Protein AF-A0A963LZ43-F1 (afdb_monomer)

pLDDT: mean 90.35, std 14.68, range [38.62, 98.38]

Structure (mmCIF, N/CA/C/O backbone):
data_AF-A0A963LZ43-F1
#
_entry.id   AF-A0A963LZ43-F1
#
loop_
_atom_site.group_PDB
_atom_site.id
_atom_site.type_symbol
_atom_site.label_atom_id
_atom_site.label_alt_id
_atom_site.label_comp_id
_atom_site.label_asym_id
_atom_site.label_entity_id
_atom_site.label_seq_id
_atom_site.pdbx_PDB_ins_code
_atom_site.Cartn_x
_atom_site.Cartn_y
_atom_site.Cartn_z
_atom_site.occupancy
_atom_site.B_iso_or_equiv
_atom_site.auth_seq_id
_atom_site.auth_comp_id
_atom_site.auth_asym_id
_atom_site.auth_atom_id
_atom_site.pdbx_PDB_model_num
ATOM 1 N N . MET A 1 1 ? 32.624 4.651 -44.407 1.00 38.62 1 MET A N 1
ATOM 2 C CA . MET A 1 1 ? 32.402 6.027 -43.920 1.00 38.62 1 MET A CA 1
ATOM 3 C C . MET A 1 1 ? 31.099 6.021 -43.155 1.00 38.62 1 MET A C 1
ATOM 5 O O . MET A 1 1 ? 30.036 5.999 -43.754 1.00 38.62 1 MET A O 1
ATOM 9 N N . THR A 1 2 ? 31.211 5.877 -41.842 1.00 44.34 2 THR A N 1
ATOM 10 C CA . THR A 1 2 ? 30.105 5.856 -40.888 1.00 44.34 2 THR A CA 1
ATOM 11 C C . THR A 1 2 ? 29.675 7.301 -40.676 1.00 44.34 2 THR A C 1
ATOM 13 O O . THR A 1 2 ? 30.404 8.069 -40.054 1.00 44.34 2 THR A O 1
ATOM 16 N N . THR A 1 3 ? 28.544 7.702 -41.250 1.00 47.44 3 THR A N 1
ATOM 17 C CA . THR A 1 3 ? 27.940 8.997 -40.929 1.00 47.44 3 THR A CA 1
ATOM 18 C C . THR A 1 3 ? 27.260 8.843 -39.574 1.00 47.44 3 THR A C 1
ATOM 20 O O . THR A 1 3 ? 26.243 8.167 -39.456 1.00 47.44 3 THR A O 1
ATOM 23 N N . SER A 1 4 ? 27.889 9.394 -38.541 1.00 50.50 4 SER A N 1
ATOM 24 C CA . SER A 1 4 ? 27.309 9.578 -37.214 1.00 50.50 4 SER A CA 1
ATOM 25 C C . SER A 1 4 ? 26.142 10.561 -37.305 1.00 50.50 4 SER A C 1
ATOM 27 O O . SER A 1 4 ? 26.337 11.697 -37.740 1.00 50.50 4 SER A O 1
ATOM 29 N N . ASP A 1 5 ? 24.956 10.114 -36.907 1.00 60.12 5 ASP A N 1
ATOM 30 C CA . ASP A 1 5 ? 23.746 10.928 -36.802 1.00 60.12 5 ASP A CA 1
ATOM 31 C C . ASP A 1 5 ? 23.873 11.883 -35.592 1.00 60.12 5 ASP A C 1
ATOM 33 O O . ASP A 1 5 ? 24.116 11.408 -34.473 1.00 60.12 5 ASP A O 1
ATOM 37 N N . PRO A 1 6 ? 23.818 13.217 -35.768 1.00 56.69 6 PRO A N 1
ATOM 38 C CA . PRO A 1 6 ? 24.031 14.153 -34.675 1.00 56.69 6 PRO A CA 1
ATOM 39 C C . PRO A 1 6 ? 22.791 14.232 -33.773 1.00 56.69 6 PRO A C 1
ATOM 41 O O . PRO A 1 6 ? 21.815 14.902 -34.085 1.00 56.69 6 PRO A O 1
ATOM 44 N N . ALA A 1 7 ? 22.897 13.576 -32.616 1.00 61.81 7 ALA A N 1
ATOM 45 C CA . ALA A 1 7 ? 22.236 13.917 -31.356 1.00 61.81 7 ALA A CA 1
ATOM 46 C C . ALA A 1 7 ? 20.731 14.236 -31.445 1.00 61.81 7 ALA A C 1
ATOM 48 O O . ALA A 1 7 ? 20.306 15.380 -31.271 1.00 61.81 7 ALA A O 1
ATOM 49 N N . ALA A 1 8 ? 19.915 13.190 -31.599 1.00 64.75 8 ALA A N 1
ATOM 50 C CA . ALA A 1 8 ? 18.536 13.231 -31.134 1.00 64.75 8 ALA A CA 1
ATOM 51 C C . ALA A 1 8 ? 18.549 13.571 -29.635 1.00 64.75 8 ALA A C 1
ATOM 53 O O . ALA A 1 8 ? 19.039 12.791 -28.817 1.00 64.75 8 ALA A O 1
ATOM 54 N N . THR A 1 9 ? 18.077 14.766 -29.281 1.00 67.12 9 THR A N 1
ATOM 55 C CA . THR A 1 9 ? 17.840 15.145 -27.888 1.00 67.12 9 THR A CA 1
ATOM 56 C C . THR A 1 9 ? 16.970 14.061 -27.252 1.00 67.12 9 THR A C 1
ATOM 58 O O . THR A 1 9 ? 15.941 13.718 -27.845 1.00 67.12 9 THR A O 1
ATOM 61 N N . PRO A 1 10 ? 17.365 13.479 -26.104 1.00 67.06 10 PRO A N 1
ATOM 62 C CA . PRO A 1 10 ? 16.512 12.506 -25.448 1.00 67.06 10 PRO A CA 1
ATOM 63 C C . PRO A 1 10 ? 15.147 13.163 -25.192 1.00 67.06 10 PRO A C 1
ATOM 65 O O . PRO A 1 10 ? 15.095 14.334 -24.810 1.00 67.06 10 PRO A O 1
ATOM 68 N N . PRO A 1 11 ? 14.032 12.456 -25.439 1.00 76.06 11 PRO A N 1
ATOM 69 C CA . PRO A 1 11 ? 12.684 13.025 -25.345 1.00 76.06 11 PRO A CA 1
ATOM 70 C C . PRO A 1 11 ? 12.309 13.490 -23.929 1.00 76.06 11 PRO A C 1
ATOM 72 O O . PRO A 1 11 ? 11.262 14.108 -23.747 1.00 76.06 11 PRO A O 1
ATOM 75 N N . PHE A 1 12 ? 13.154 13.202 -22.939 1.00 84.69 12 PHE A N 1
ATOM 76 C CA . PHE A 1 12 ? 12.965 13.538 -21.540 1.00 84.69 12 PHE A CA 1
ATOM 77 C C . PHE A 1 12 ? 14.214 14.242 -21.009 1.00 84.69 12 PHE A C 1
ATOM 79 O O . PHE A 1 12 ? 15.341 13.889 -21.353 1.00 84.69 12 PHE A O 1
ATOM 86 N N . ASP A 1 13 ? 14.001 15.232 -20.151 1.00 90.56 13 ASP A N 1
ATOM 87 C CA . ASP A 1 13 ? 15.046 15.971 -19.437 1.00 90.56 13 ASP A CA 1
ATOM 88 C C . ASP A 1 13 ? 15.556 15.227 -18.187 1.00 90.56 13 ASP A C 1
ATOM 90 O O . ASP A 1 13 ? 16.473 15.698 -17.514 1.00 90.56 13 ASP A O 1
ATOM 94 N N . THR A 1 14 ? 14.971 14.061 -17.887 1.00 89.31 14 THR A N 1
ATOM 95 C CA . THR A 1 14 ? 15.261 13.235 -16.713 1.00 89.31 14 THR A CA 1
ATOM 96 C C . THR A 1 14 ? 15.183 11.749 -17.054 1.00 89.31 14 THR A C 1
ATOM 98 O O . THR A 1 14 ? 14.288 11.307 -17.774 1.00 89.31 14 THR A O 1
ATOM 101 N N . GLU A 1 15 ? 16.078 10.964 -16.455 1.00 92.25 15 GLU A N 1
ATOM 102 C CA . GLU A 1 15 ? 16.068 9.502 -16.506 1.00 92.25 15 GLU A CA 1
ATOM 103 C C . GLU A 1 15 ? 16.030 8.915 -15.090 1.00 92.25 15 GLU A C 1
ATOM 105 O O . GLU A 1 15 ? 16.574 9.483 -14.140 1.00 92.25 15 GLU A O 1
ATOM 110 N N . GLY A 1 16 ? 15.386 7.757 -14.942 1.00 92.25 16 GLY A N 1
ATOM 111 C CA . GLY A 1 16 ? 15.286 7.061 -13.665 1.00 92.25 16 GLY A CA 1
ATOM 112 C C . GLY A 1 16 ? 14.816 5.620 -13.819 1.00 92.25 16 GLY A C 1
ATOM 113 O O . GLY A 1 16 ? 14.269 5.223 -14.845 1.00 92.25 16 GLY A O 1
ATOM 114 N N . THR A 1 17 ? 15.034 4.819 -12.780 1.00 95.94 17 THR A N 1
ATOM 115 C CA . THR A 1 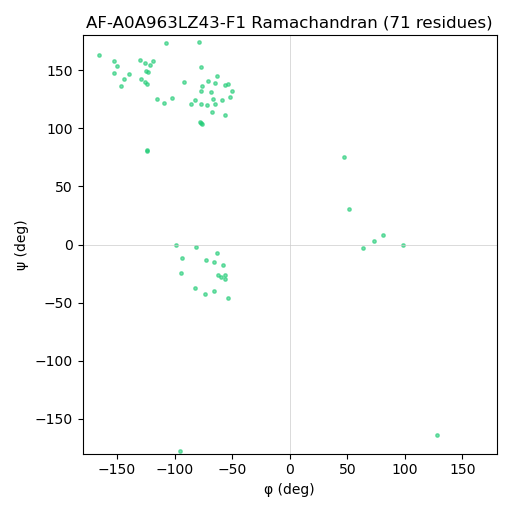17 ? 14.540 3.440 -12.683 1.00 95.94 17 THR A CA 1
ATOM 116 C C . THR A 1 17 ? 13.746 3.289 -11.395 1.00 95.94 17 THR A C 1
ATOM 118 O O . THR A 1 17 ? 14.135 3.816 -10.352 1.00 95.94 17 THR A O 1
ATOM 121 N N . ILE A 1 18 ? 12.627 2.566 -11.457 1.00 96.31 18 ILE A N 1
ATOM 122 C CA . ILE A 1 18 ? 11.834 2.246 -10.270 1.00 96.31 18 ILE A CA 1
ATOM 123 C C . ILE A 1 18 ? 12.653 1.292 -9.399 1.00 96.31 18 ILE A C 1
ATOM 125 O O . ILE A 1 18 ? 12.919 0.161 -9.791 1.00 96.31 18 ILE A O 1
ATOM 129 N N . ALA A 1 19 ? 13.058 1.756 -8.216 1.00 98.06 19 ALA A N 1
ATOM 130 C CA . ALA A 1 19 ? 13.829 0.935 -7.288 1.00 98.06 19 ALA A CA 1
ATOM 131 C C . ALA A 1 19 ? 12.964 -0.140 -6.615 1.00 98.06 19 ALA A C 1
ATOM 133 O O . ALA A 1 19 ? 13.408 -1.271 -6.444 1.00 98.06 19 ALA A O 1
ATOM 134 N N . ARG A 1 20 ? 11.747 0.228 -6.193 1.00 98.25 20 ARG A N 1
ATOM 135 C CA . ARG A 1 20 ? 10.775 -0.648 -5.525 1.00 98.25 20 ARG A CA 1
ATOM 136 C C . ARG A 1 20 ? 9.366 -0.142 -5.807 1.00 98.25 20 ARG A C 1
ATOM 138 O O . ARG A 1 20 ? 9.163 1.069 -5.903 1.00 98.25 20 ARG A O 1
ATOM 145 N N . LEU A 1 21 ? 8.408 -1.056 -5.890 1.00 98.19 21 LEU A N 1
ATOM 146 C CA . LEU A 1 21 ? 7.002 -0.757 -6.135 1.00 98.19 21 LEU A CA 1
ATOM 147 C C . LEU A 1 21 ? 6.159 -1.349 -5.009 1.00 98.19 21 LEU A C 1
ATOM 149 O O . LEU A 1 21 ? 6.421 -2.463 -4.565 1.00 98.19 21 LEU A O 1
ATOM 153 N N . PHE A 1 22 ? 5.163 -0.606 -4.536 1.00 98.19 22 PHE A N 1
ATOM 154 C CA . PHE A 1 22 ? 4.296 -1.049 -3.449 1.00 98.19 22 PHE A CA 1
ATOM 155 C C . PHE A 1 22 ? 2.849 -0.663 -3.705 1.00 98.19 22 PHE A C 1
ATOM 157 O O . PHE A 1 22 ? 2.584 0.428 -4.209 1.00 98.19 22 PHE A O 1
ATOM 164 N N . ILE A 1 23 ? 1.939 -1.515 -3.245 1.00 98.38 23 ILE A N 1
ATOM 165 C CA . ILE A 1 23 ? 0.528 -1.177 -3.040 1.00 98.38 23 ILE A CA 1
ATOM 166 C C . ILE A 1 23 ? 0.156 -1.342 -1.567 1.00 98.38 23 ILE A C 1
ATOM 168 O O . ILE A 1 23 ? 0.795 -2.090 -0.828 1.00 98.38 23 ILE A O 1
ATOM 172 N N . TYR A 1 24 ? -0.901 -0.666 -1.139 1.00 98.19 24 TYR A N 1
ATOM 173 C CA . TYR A 1 24 ? -1.482 -0.746 0.198 1.00 98.19 24 TYR A CA 1
ATOM 174 C C . TYR A 1 24 ? -2.954 -1.129 0.064 1.00 98.19 24 TYR A C 1
ATOM 176 O O . TYR A 1 24 ? -3.811 -0.244 0.115 1.00 98.19 24 TYR A O 1
ATOM 184 N N . PRO A 1 25 ? -3.274 -2.426 -0.112 1.00 97.75 25 PRO A N 1
ATOM 185 C CA . PRO A 1 25 ? -4.629 -2.853 -0.456 1.00 97.75 25 PRO A CA 1
ATOM 186 C C . PRO A 1 25 ? -5.684 -2.317 0.515 1.00 97.75 25 PRO A C 1
ATOM 188 O O . PRO A 1 25 ? -6.695 -1.738 0.118 1.00 97.75 25 PRO A O 1
ATOM 191 N N . VAL A 1 26 ? -5.400 -2.430 1.813 1.00 98.00 26 VAL A N 1
ATOM 192 C CA . VAL A 1 26 ? -6.241 -1.886 2.880 1.00 98.00 26 VAL A CA 1
ATOM 193 C C . VAL A 1 26 ? -5.625 -0.589 3.404 1.00 98.00 26 VAL A C 1
ATOM 195 O O . VAL A 1 26 ? -4.468 -0.571 3.838 1.00 98.00 26 VAL A O 1
ATOM 198 N N . LYS A 1 27 ? -6.404 0.500 3.427 1.00 97.31 27 LYS A N 1
ATOM 199 C CA . LYS A 1 27 ? -5.993 1.787 4.005 1.00 97.31 27 LYS A CA 1
ATOM 200 C C . LYS A 1 27 ? -5.438 1.568 5.412 1.00 97.31 27 LYS A C 1
ATOM 202 O O . LYS A 1 27 ? -6.096 0.963 6.252 1.00 97.31 27 LYS A O 1
ATOM 207 N N . SER A 1 28 ? -4.274 2.160 5.681 1.00 97.62 28 SER A N 1
ATOM 208 C CA . SER A 1 28 ? -3.608 2.150 6.993 1.00 97.62 28 SER A CA 1
ATOM 209 C C . SER A 1 28 ? -2.966 0.814 7.419 1.00 97.62 28 SER A C 1
ATOM 211 O O . SER A 1 28 ? -2.402 0.766 8.512 1.00 97.62 28 SER A O 1
ATOM 213 N N . CYS A 1 29 ? -2.987 -0.225 6.575 1.00 98.19 29 CYS A N 1
ATOM 214 C CA . CYS A 1 29 ? -2.309 -1.507 6.821 1.00 98.19 29 CYS A CA 1
ATOM 215 C C . CYS A 1 29 ? -0.913 -1.579 6.168 1.00 98.19 29 CYS A C 1
ATOM 217 O O . CYS A 1 29 ? -0.440 -0.600 5.584 1.00 98.19 29 CYS A O 1
ATOM 219 N N . ALA A 1 30 ? -0.231 -2.724 6.292 1.00 98.12 30 ALA A N 1
ATOM 220 C CA . ALA A 1 30 ? 1.081 -2.935 5.683 1.00 98.12 30 ALA A CA 1
ATOM 221 C C . ALA A 1 30 ? 1.021 -2.876 4.147 1.00 98.12 30 ALA A C 1
ATOM 223 O O . ALA A 1 30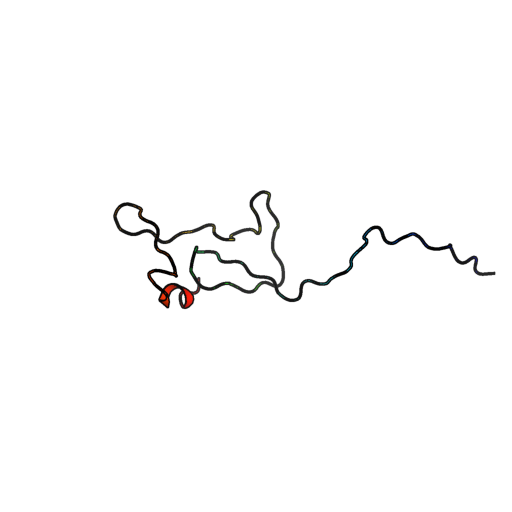 ? 0.054 -3.330 3.534 1.00 98.12 30 ALA A O 1
ATOM 224 N N . GLY A 1 31 ? 2.086 -2.353 3.536 1.00 97.50 31 GLY A N 1
ATOM 225 C CA . GLY A 1 31 ? 2.262 -2.390 2.087 1.00 97.50 31 GLY A CA 1
ATOM 226 C C . GLY A 1 31 ? 2.704 -3.769 1.593 1.00 97.50 31 GLY A C 1
ATOM 227 O O . GLY A 1 31 ? 3.377 -4.514 2.311 1.00 97.50 31 GLY A O 1
ATOM 228 N N . VAL A 1 32 ? 2.354 -4.075 0.349 1.00 97.50 32 VAL A N 1
ATOM 229 C CA . VAL A 1 32 ? 2.774 -5.259 -0.403 1.00 97.50 32 VAL A CA 1
ATOM 230 C C . VAL A 1 32 ? 3.740 -4.805 -1.48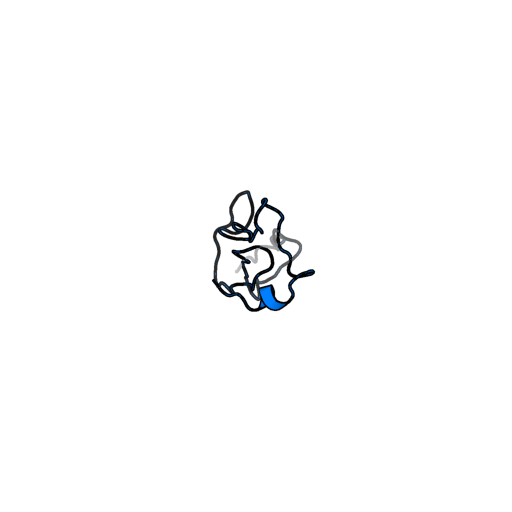8 1.00 97.50 32 VAL A C 1
ATOM 232 O O . VAL A 1 32 ? 3.398 -3.944 -2.296 1.00 97.50 32 VAL A O 1
ATOM 235 N N . GLU A 1 33 ? 4.954 -5.351 -1.475 1.00 98.06 33 GLU A N 1
ATOM 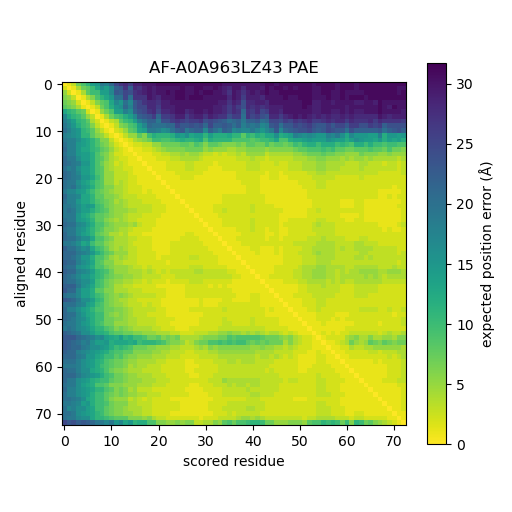236 C CA . GLU A 1 33 ? 5.959 -5.080 -2.504 1.00 98.06 33 GLU A CA 1
ATOM 237 C C . GLU A 1 33 ? 5.637 -5.852 -3.784 1.00 98.06 33 GLU A C 1
ATOM 239 O O . GLU A 1 33 ? 5.296 -7.033 -3.725 1.00 98.06 33 GLU A O 1
ATOM 244 N N . LEU A 1 34 ? 5.770 -5.189 -4.930 1.00 97.56 34 LEU A N 1
ATOM 245 C CA . LEU A 1 34 ? 5.489 -5.733 -6.252 1.00 97.56 34 LEU A CA 1
ATOM 246 C C . LEU A 1 34 ? 6.694 -5.567 -7.180 1.00 97.56 34 LEU A C 1
ATOM 248 O O . LEU A 1 34 ? 7.516 -4.666 -7.012 1.00 97.56 34 LEU A O 1
ATOM 252 N N . THR A 1 35 ? 6.764 -6.413 -8.204 1.00 97.94 35 THR A N 1
ATOM 253 C CA . THR A 1 35 ? 7.705 -6.264 -9.326 1.00 97.94 35 THR A CA 1
ATOM 254 C C . THR A 1 35 ? 7.082 -5.524 -10.508 1.00 97.94 35 THR A C 1
ATOM 256 O O . THR A 1 35 ? 7.795 -4.913 -11.295 1.00 97.94 35 THR A O 1
ATOM 259 N N . GLU A 1 36 ? 5.755 -5.560 -10.619 1.00 97.62 36 GLU A N 1
ATOM 260 C CA . GLU A 1 36 ? 4.958 -4.907 -11.656 1.00 97.62 36 GLU A CA 1
ATOM 261 C C . GLU A 1 36 ? 3.556 -4.591 -11.117 1.00 97.62 36 GLU A C 1
ATOM 263 O O . GLU A 1 36 ? 3.110 -5.202 -10.146 1.00 97.62 36 GLU A O 1
ATOM 268 N N . ALA A 1 37 ? 2.864 -3.629 -11.727 1.00 97.62 37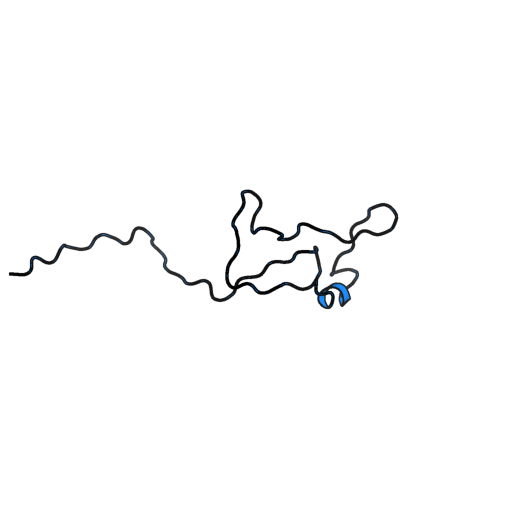 ALA A N 1
ATOM 269 C CA . ALA A 1 37 ? 1.479 -3.305 -11.399 1.00 97.62 37 ALA A CA 1
ATOM 270 C C . ALA A 1 37 ? 0.745 -2.759 -12.626 1.00 97.62 37 ALA A C 1
ATOM 272 O O . ALA A 1 37 ? 1.351 -2.151 -13.511 1.00 97.62 37 ALA A O 1
ATOM 273 N N . ILE A 1 38 ? -0.575 -2.935 -12.643 1.00 98.19 38 ILE A N 1
ATOM 274 C CA . ILE A 1 38 ? -1.445 -2.322 -13.644 1.00 98.19 38 ILE A CA 1
ATOM 275 C C . ILE A 1 38 ? -1.728 -0.884 -13.208 1.00 98.19 38 ILE A C 1
ATOM 277 O O . ILE A 1 38 ? -2.221 -0.655 -12.105 1.00 98.19 38 ILE A O 1
ATOM 281 N N . LEU A 1 39 ? -1.425 0.086 -14.072 1.00 98.00 39 LEU A N 1
ATOM 282 C CA . LEU A 1 39 ? -1.822 1.474 -13.861 1.00 98.00 39 LEU A CA 1
ATOM 283 C C . LEU A 1 39 ? -3.236 1.688 -14.408 1.00 98.00 39 LEU A C 1
ATOM 285 O O . LEU A 1 39 ? -3.491 1.487 -15.595 1.00 98.00 39 LEU A O 1
ATOM 289 N N . THR A 1 40 ? -4.138 2.114 -13.535 1.00 97.31 40 THR A N 1
ATOM 290 C CA . THR A 1 40 ? -5.523 2.474 -13.850 1.00 97.31 40 THR A CA 1
ATOM 291 C C . THR A 1 40 ? -5.707 3.993 -13.781 1.00 97.31 40 THR A C 1
ATOM 293 O O . THR A 1 40 ? -4.818 4.714 -13.323 1.00 97.31 40 THR A O 1
ATOM 296 N N . GLU A 1 41 ? -6.879 4.492 -14.179 1.00 97.06 41 GLU A N 1
ATOM 297 C CA . GLU A 1 41 ? -7.222 5.919 -14.059 1.00 97.06 41 GLU A CA 1
ATOM 298 C C . GLU A 1 41 ? -7.180 6.429 -12.607 1.00 97.06 41 GLU A C 1
ATOM 300 O O . GLU A 1 41 ? -6.910 7.605 -12.370 1.00 97.06 41 GLU A O 1
ATOM 305 N N . THR A 1 42 ? -7.417 5.550 -11.627 1.00 94.94 42 THR A N 1
ATOM 306 C CA . THR A 1 42 ? -7.463 5.894 -10.197 1.00 94.94 42 THR A CA 1
ATOM 307 C C . THR A 1 42 ? -6.172 5.581 -9.438 1.00 94.94 42 THR A C 1
ATOM 309 O O . THR A 1 42 ? -6.099 5.843 -8.239 1.00 94.94 42 THR A O 1
ATOM 312 N N . GLY A 1 43 ? -5.151 5.039 -10.107 1.00 96.44 43 GLY A N 1
ATOM 313 C CA . GLY A 1 43 ? -3.886 4.630 -9.490 1.00 96.44 43 GLY A CA 1
ATOM 314 C C . GLY A 1 43 ? -3.503 3.191 -9.821 1.00 96.44 43 GLY A C 1
ATOM 315 O O . GLY A 1 43 ? -4.018 2.601 -10.770 1.00 96.44 43 GLY A O 1
ATOM 316 N N . LEU A 1 44 ? -2.570 2.625 -9.058 1.00 98.19 44 LEU A N 1
ATOM 317 C CA . LEU A 1 44 ? -2.205 1.218 -9.217 1.00 98.19 44 LEU A CA 1
ATOM 318 C C . LEU A 1 44 ? -3.394 0.330 -8.851 1.00 98.19 44 LEU A C 1
ATOM 320 O O . LEU A 1 44 ? -4.094 0.608 -7.875 1.00 98.19 44 LEU A O 1
ATOM 324 N N . ASP A 1 45 ? -3.610 -0.729 -9.625 1.00 97.62 45 ASP A N 1
ATOM 325 C CA . ASP A 1 45 ? -4.662 -1.696 -9.338 1.00 97.62 45 ASP A CA 1
ATOM 326 C C . ASP A 1 45 ? -4.536 -2.225 -7.901 1.00 97.62 45 ASP A C 1
ATOM 328 O O . ASP A 1 45 ? -3.436 -2.468 -7.394 1.00 97.62 45 ASP A O 1
ATOM 332 N N . LEU A 1 46 ? -5.685 -2.350 -7.239 1.00 96.12 46 LEU A N 1
ATOM 333 C CA . LEU A 1 46 ? -5.848 -2.730 -5.834 1.00 96.12 46 LEU A CA 1
ATOM 334 C C . LEU A 1 46 ? -5.259 -1.771 -4.784 1.00 96.12 46 LEU A C 1
ATOM 336 O O . LEU A 1 46 ? -5.471 -2.008 -3.593 1.00 96.12 46 LEU A O 1
ATOM 340 N N . ASP A 1 47 ? -4.576 -0.679 -5.144 1.00 98.00 47 ASP A N 1
ATOM 341 C CA . ASP A 1 47 ? -4.059 0.263 -4.144 1.00 98.00 47 ASP A CA 1
ATOM 342 C C . ASP A 1 47 ? -5.208 0.985 -3.423 1.00 98.00 47 ASP A C 1
ATOM 344 O O . ASP A 1 47 ? -6.093 1.576 -4.043 1.00 98.00 47 ASP A O 1
ATOM 348 N N . ARG A 1 48 ? -5.218 0.909 -2.087 1.00 96.62 48 ARG A N 1
ATOM 349 C CA . ARG A 1 48 ? -6.225 1.510 -1.190 1.00 96.62 48 ARG A CA 1
ATOM 350 C C . ARG A 1 48 ? -7.679 1.187 -1.544 1.00 96.62 48 ARG A C 1
ATOM 352 O O . ARG A 1 48 ? -8.576 1.974 -1.243 1.00 96.62 48 ARG A O 1
ATOM 359 N N . SER A 1 49 ? -7.926 0.020 -2.129 1.00 96.56 49 SER A N 1
ATOM 360 C CA . SER A 1 49 ? -9.270 -0.412 -2.533 1.00 96.56 49 SER A CA 1
ATOM 361 C C . SER A 1 49 ? -10.173 -0.804 -1.356 1.00 96.56 49 SER A C 1
ATOM 363 O O . SER A 1 49 ? -11.388 -0.901 -1.516 1.00 96.56 49 SER A O 1
ATOM 365 N N . TRP A 1 50 ? -9.607 -0.986 -0.158 1.00 96.69 50 TRP A N 1
ATOM 366 C CA . TRP A 1 50 ? -10.354 -1.331 1.053 1.00 96.69 50 TRP A CA 1
ATOM 367 C C . TRP A 1 50 ? -10.023 -0.427 2.237 1.00 96.69 50 TRP A C 1
ATOM 369 O O . TRP A 1 50 ? -8.956 0.181 2.329 1.00 96.69 50 TRP A O 1
ATOM 379 N N . MET A 1 51 ? -10.934 -0.389 3.205 1.00 96.75 51 MET A N 1
ATOM 380 C CA . MET A 1 51 ? -10.765 0.336 4.458 1.00 96.75 51 MET A CA 1
ATOM 381 C C . MET A 1 51 ? -11.462 -0.409 5.593 1.00 96.75 51 MET A C 1
ATOM 383 O O . MET A 1 51 ? -12.592 -0.863 5.439 1.00 96.75 51 MET A O 1
ATOM 387 N N . VAL A 1 52 ? -10.791 -0.497 6.741 1.00 96.44 52 VAL A N 1
ATOM 388 C CA . VAL A 1 52 ? -11.409 -0.989 7.976 1.00 96.44 52 VAL A CA 1
ATOM 389 C C . VAL A 1 52 ? -12.278 0.116 8.569 1.00 96.44 52 VAL A C 1
ATOM 391 O O . VAL A 1 52 ? -11.827 1.258 8.711 1.00 96.44 52 VAL A O 1
ATOM 394 N N . VAL A 1 53 ? -13.507 -0.242 8.928 1.00 96.75 53 VAL A N 1
ATOM 395 C CA . VAL A 1 53 ? -14.455 0.631 9.620 1.00 96.75 53 VAL A CA 1
ATOM 396 C C . VAL A 1 53 ? -14.930 -0.027 10.909 1.00 96.75 53 VAL A C 1
ATOM 398 O O . VAL A 1 53 ? -14.990 -1.254 10.998 1.00 96.75 53 VAL A O 1
ATOM 401 N N . GLU A 1 54 ? -15.247 0.793 11.902 1.00 94.56 54 GLU A N 1
ATOM 402 C CA . GLU A 1 54 ? -15.942 0.351 13.110 1.00 94.56 54 GLU A CA 1
ATOM 403 C C . GLU A 1 54 ? -17.447 0.196 12.856 1.00 94.56 54 GLU A C 1
ATOM 405 O O . GLU A 1 54 ? -17.969 0.557 11.792 1.00 94.56 54 GLU A O 1
ATOM 410 N N . ASP A 1 55 ? -18.154 -0.315 13.864 1.00 91.25 55 ASP A N 1
ATOM 411 C CA . ASP A 1 55 ? -19.612 -0.290 13.874 1.00 91.25 55 ASP A CA 1
ATOM 412 C C . ASP A 1 55 ? -20.100 1.170 13.796 1.00 91.25 55 ASP A C 1
ATOM 414 O O . ASP A 1 55 ? -19.660 2.031 14.557 1.00 91.25 55 ASP A O 1
ATOM 418 N N . GLY A 1 56 ? -20.938 1.475 12.803 1.00 92.94 56 GLY A N 1
ATOM 419 C CA . GLY A 1 56 ? -21.331 2.848 12.450 1.00 92.94 56 GLY A CA 1
ATOM 420 C C . GLY A 1 56 ? -20.564 3.483 11.279 1.00 92.94 56 GLY A C 1
ATOM 421 O O . GLY A 1 56 ? -20.868 4.613 10.902 1.00 92.94 56 GLY A O 1
ATOM 422 N N . GLY A 1 57 ? -19.610 2.776 10.662 1.00 93.44 57 GLY A N 1
ATOM 423 C CA . GLY A 1 57 ? -18.963 3.206 9.412 1.00 93.44 57 GLY A CA 1
ATOM 424 C C . GLY A 1 57 ? -17.838 4.231 9.583 1.00 93.44 57 GLY A C 1
ATOM 425 O O . GLY A 1 57 ? -17.317 4.744 8.590 1.00 93.44 57 GLY A O 1
ATOM 426 N N . MET A 1 58 ? -17.436 4.518 10.824 1.00 95.56 58 MET A N 1
ATOM 427 C CA . MET A 1 58 ? -16.283 5.370 11.113 1.00 95.56 58 MET A CA 1
ATOM 428 C C . MET A 1 58 ? -14.994 4.670 10.688 1.00 95.56 58 MET A C 1
ATOM 430 O O . MET A 1 58 ? -14.772 3.502 11.003 1.00 95.56 58 MET A O 1
ATOM 434 N N . PHE A 1 59 ? -14.138 5.378 9.953 1.00 96.06 59 PHE A N 1
ATOM 435 C CA . PHE A 1 59 ? -12.883 4.815 9.473 1.00 96.06 59 PHE A CA 1
ATOM 436 C C . PHE A 1 59 ? -11.889 4.615 10.617 1.00 96.06 59 PHE A C 1
ATOM 438 O O . PHE A 1 59 ? -11.723 5.486 11.465 1.00 96.06 59 PHE A O 1
ATOM 445 N N . VAL A 1 60 ? -11.152 3.507 10.574 1.00 96.81 60 VAL A N 1
ATOM 446 C CA . VAL A 1 60 ? -10.013 3.282 11.469 1.00 96.81 60 VAL A CA 1
ATOM 447 C C . VAL A 1 60 ? -8.736 3.783 10.793 1.00 96.81 60 VAL A C 1
ATOM 449 O O . VAL A 1 60 ? -8.536 3.635 9.574 1.00 96.81 60 VAL A O 1
ATOM 452 N N . THR A 1 61 ? -7.847 4.419 11.555 1.00 97.12 61 THR A N 1
ATOM 453 C CA . THR A 1 61 ? -6.543 4.870 11.055 1.00 97.12 61 THR A CA 1
ATOM 454 C C . THR A 1 61 ? -5.372 4.268 11.820 1.00 97.12 61 THR A C 1
ATOM 456 O O . THR A 1 61 ? -5.454 3.979 13.009 1.00 97.12 61 THR A O 1
ATOM 459 N N . GLN A 1 62 ? -4.217 4.187 11.154 1.00 97.62 62 GLN A N 1
ATOM 460 C CA . GLN A 1 62 ? -2.954 3.809 11.796 1.00 97.62 62 GLN A CA 1
ATOM 461 C C . GLN A 1 62 ? -2.527 4.813 12.882 1.00 97.62 62 GLN A C 1
ATOM 463 O O . GLN A 1 62 ? -1.804 4.449 13.802 1.00 97.62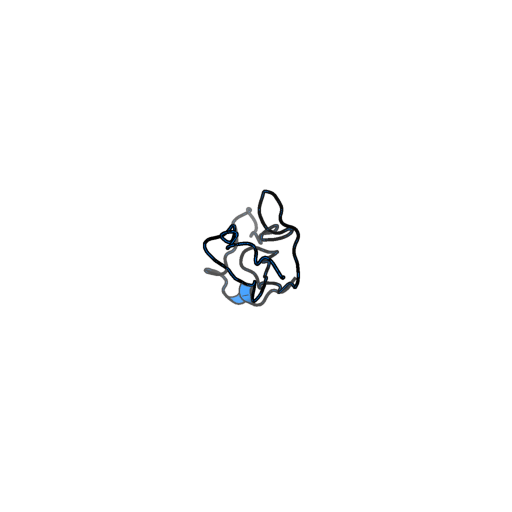 62 GLN A O 1
ATOM 468 N N . ARG A 1 63 ? -2.958 6.081 12.787 1.00 97.44 63 ARG A N 1
ATOM 469 C CA . ARG A 1 63 ? -2.650 7.102 13.799 1.00 97.44 63 ARG A CA 1
ATOM 470 C C . ARG A 1 63 ? -3.316 6.768 15.134 1.00 97.44 63 ARG A C 1
ATOM 472 O O . ARG A 1 63 ? -2.693 6.952 16.172 1.00 97.44 63 ARG A O 1
ATOM 479 N N . GLU A 1 64 ? -4.551 6.275 15.092 1.00 96.19 64 GLU A N 1
ATOM 480 C CA . GLU A 1 64 ? -5.298 5.833 16.278 1.00 96.19 64 GLU A CA 1
ATOM 481 C C . GLU A 1 64 ? -4.906 4.412 16.693 1.00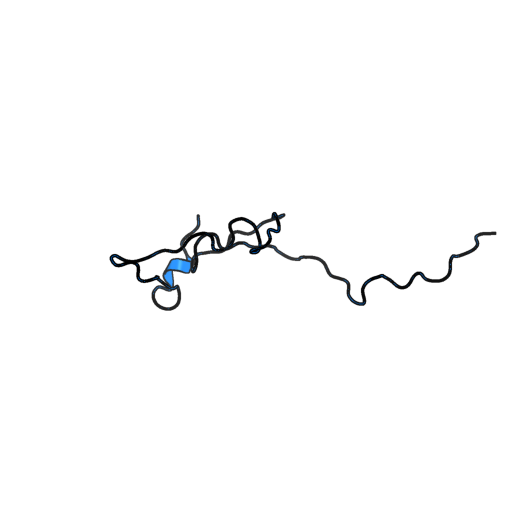 96.19 64 GLU A C 1
ATOM 483 O O . GLU A 1 64 ? -4.789 4.124 17.881 1.00 96.19 64 GLU A O 1
ATOM 488 N N . GLN A 1 65 ? -4.663 3.531 15.717 1.00 97.06 65 GLN A N 1
ATOM 489 C CA . GLN A 1 65 ? -4.323 2.123 15.916 1.00 97.06 65 GLN A CA 1
ATOM 490 C C . GLN A 1 65 ? -2.995 1.774 15.217 1.00 97.06 65 GLN A C 1
ATOM 492 O O . GLN A 1 65 ? -2.994 1.164 14.143 1.00 97.06 65 GLN A O 1
ATOM 497 N N . PRO A 1 66 ? -1.826 2.084 15.816 1.00 98.12 66 PRO A N 1
ATOM 498 C CA . PRO A 1 66 ? -0.520 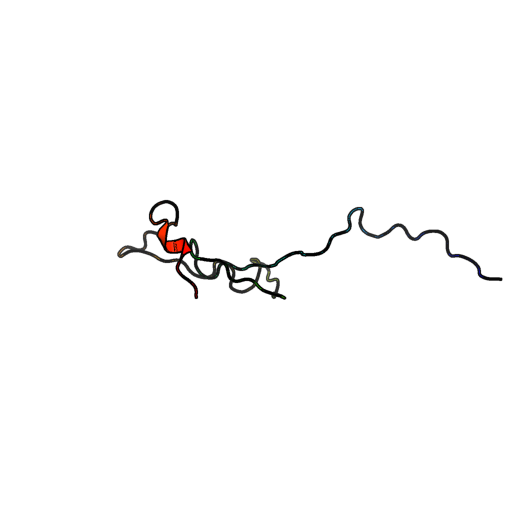1.856 15.181 1.00 98.12 66 PRO A CA 1
ATOM 499 C C . PRO A 1 66 ? -0.268 0.405 14.758 1.00 98.12 66 PRO A C 1
ATOM 501 O O . PRO A 1 66 ? 0.461 0.143 13.801 1.00 98.12 66 PRO A O 1
ATOM 504 N N . ARG A 1 67 ? -0.914 -0.551 15.438 1.00 97.81 67 ARG A N 1
ATOM 505 C CA . ARG A 1 67 ? -0.815 -1.988 15.151 1.00 97.81 67 ARG A CA 1
ATOM 506 C C . ARG A 1 67 ? -1.395 -2.390 13.794 1.00 97.81 67 ARG A C 1
ATOM 508 O O . ARG A 1 67 ? -1.055 -3.472 13.326 1.00 97.81 67 ARG A O 1
ATOM 515 N N . MET A 1 68 ? -2.190 -1.539 13.137 1.00 97.94 68 MET A N 1
ATOM 516 C CA . MET A 1 68 ? -2.652 -1.791 11.764 1.00 97.94 68 MET A CA 1
ATOM 517 C C . MET A 1 68 ? -1.485 -2.014 10.792 1.00 97.94 68 MET A C 1
ATOM 519 O O . MET A 1 68 ? -1.601 -2.821 9.877 1.00 97.94 68 MET A O 1
ATOM 523 N N . ALA A 1 69 ? -0.322 -1.404 11.053 1.00 97.56 69 ALA A N 1
ATOM 524 C CA . ALA A 1 69 ? 0.907 -1.595 10.278 1.00 97.56 69 ALA A CA 1
ATOM 525 C C . ALA A 1 69 ? 1.393 -3.055 10.201 1.00 97.56 69 ALA A C 1
ATOM 527 O O . ALA A 1 69 ? 2.244 -3.380 9.378 1.00 97.56 69 ALA A O 1
ATOM 528 N N . LEU A 1 70 ? 0.912 -3.918 11.100 1.00 97.75 70 LEU A N 1
ATOM 529 C CA . LEU A 1 70 ? 1.288 -5.329 11.179 1.00 97.75 70 LEU A CA 1
ATOM 530 C C . LEU A 1 70 ? 0.330 -6.238 10.399 1.00 97.75 70 LEU A C 1
ATOM 532 O O . LEU A 1 70 ? 0.632 -7.414 10.211 1.00 97.75 70 LEU A O 1
ATOM 536 N N . ILE A 1 71 ? -0.816 -5.712 9.962 1.00 97.56 71 ILE A N 1
ATOM 537 C CA . ILE A 1 71 ? -1.813 -6.459 9.196 1.00 97.56 71 ILE A CA 1
ATOM 538 C C . ILE A 1 71 ? -1.309 -6.586 7.761 1.00 97.56 71 ILE A C 1
ATOM 540 O O . ILE A 1 71 ? -1.073 -5.575 7.097 1.00 97.56 71 ILE A O 1
ATOM 544 N N . ARG A 1 72 ? -1.155 -7.829 7.299 1.00 94.00 72 ARG A N 1
ATOM 545 C CA . ARG A 1 72 ? -0.742 -8.175 5.937 1.00 94.00 72 ARG A CA 1
ATOM 546 C C . ARG A 1 72 ? -1.892 -8.920 5.247 1.00 94.00 72 ARG A C 1
ATOM 548 O O . ARG A 1 72 ? -2.380 -9.874 5.858 1.00 94.00 72 ARG A O 1
ATOM 555 N N . PRO A 1 73 ? -2.353 -8.456 4.073 1.00 81.38 73 PRO A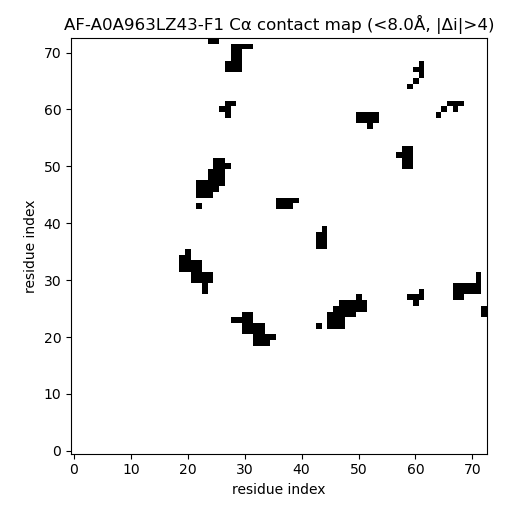 N 1
ATOM 556 C CA . PRO A 1 73 ? -3.315 -9.190 3.258 1.00 81.38 73 PRO A CA 1
ATOM 557 C C . PRO A 1 73 ? -2.698 -10.454 2.646 1.00 81.38 73 PRO A C 1
ATOM 559 O O . PRO A 1 73 ? -1.448 -10.526 2.557 1.00 81.38 73 PRO A O 1
#

Radius of gyration: 20.87 Å; Cα contacts (8 Å, |Δi|>4): 88; chains: 1; bounding box: 54×25×60 Å

Foldseek 3Di:
DDPDDPDDDPPDPDDDDDPWDWADLEAQAAIDTDPDFDQDPVGTPSHNVHFDADVVRHTDHCVNVVCNPVDDD

Mean predicted aligned error: 7.55 Å

Secondary structure (DSSP, 8-state):
----------S-S-------EEE-SBTTS--EEES---EETTEETTTT-B--B-TTSPBP-TTT-GGGGG---

Solvent-accessible surface area (backbone atoms only — not comparable to full-atom values): 4877 Å² total; per-residue (Å²): 135,85,81,78,78,86,72,80,73,69,97,55,99,70,86,85,76,88,88,77,43,73,38,29,42,40,47,51,35,32,70,46,80,44,95,74,79,56,79,50,99,91,41,52,66,60,42,53,72,38,71,56,57,50,95,89,68,48,73,60,46,33,88,85,39,62,70,36,52,72,45,71,134

Sequence (73 aa):
MTTSDPAATPPFDTEGTIARLFIYPVKSCAGVELTEAILTETGLDLDRSWMVVEDGGMFVTQREQPRMALIRP